Protein AF-A0A235FKA4-F1 (afdb_monomer_lite)

Secondary structure (DSSP, 8-state):
--HHHHHHHHHHHHHGGGS---HHHHHHHHS--HHHHHHHHT-------

Sequence (49 aa):
MNREDRHLIRFVMTWEPYDEAAAGELFVTFGMTPDRYLPRLRLPRRVRA

Foldseek 3Di:
DDPVLVVLVVQCVVCVVVVDPPQVNCCVPPVDGPVVSVVSVPPDDPPDD

Radius of gyration: 11.48 Å; chains: 1; bounding box: 32×23×19 Å

pLDDT: mean 71.72, std 11.66, range [37.34, 85.12]

Structure (mmCIF, N/CA/C/O backbone):
data_AF-A0A235FKA4-F1
#
_entry.id   AF-A0A235FKA4-F1
#
loop_
_atom_site.group_PDB
_atom_site.id
_atom_site.type_symbol
_atom_site.label_atom_id
_atom_site.label_alt_id
_atom_site.label_comp_id
_atom_site.label_asym_id
_atom_site.label_entity_id
_atom_site.label_seq_id
_atom_site.pdbx_PDB_ins_code
_atom_site.Cartn_x
_atom_site.Cartn_y
_atom_site.Cartn_z
_atom_site.occupancy
_atom_site.B_iso_or_equiv
_atom_site.auth_seq_id
_atom_site.auth_comp_id
_atom_site.auth_asym_id
_atom_site.auth_atom_id
_atom_site.pdbx_PDB_model_num
ATOM 1 N N . MET A 1 1 ? 19.344 -0.809 -5.132 1.00 60.25 1 MET A N 1
ATOM 2 C CA . MET A 1 1 ? 18.028 -0.700 -4.476 1.00 60.25 1 MET A CA 1
ATOM 3 C C . MET A 1 1 ? 17.901 0.718 -3.959 1.00 60.25 1 MET A C 1
ATOM 5 O O . MET A 1 1 ? 18.730 1.124 -3.143 1.00 60.25 1 MET A O 1
ATOM 9 N N . ASN A 1 2 ? 16.975 1.493 -4.518 1.00 80.25 2 ASN A N 1
ATOM 10 C CA . ASN A 1 2 ? 16.762 2.889 -4.146 1.00 80.25 2 ASN A CA 1
ATOM 11 C C . ASN A 1 2 ? 16.245 2.979 -2.690 1.00 80.25 2 ASN A C 1
ATOM 13 O O . ASN A 1 2 ? 15.807 1.985 -2.102 1.00 80.25 2 ASN A O 1
ATOM 17 N N . ARG A 1 3 ? 16.329 4.156 -2.058 1.00 78.25 3 ARG A N 1
ATOM 18 C CA . ARG A 1 3 ? 15.750 4.396 -0.722 1.00 78.25 3 ARG A CA 1
ATOM 19 C C . ARG A 1 3 ? 14.240 4.137 -0.721 1.00 78.25 3 ARG A C 1
ATOM 21 O O . ARG A 1 3 ? 13.732 3.571 0.240 1.00 78.25 3 ARG A O 1
ATOM 28 N N . GLU A 1 4 ? 13.578 4.493 -1.815 1.00 77.12 4 GLU A N 1
ATOM 29 C CA . GLU A 1 4 ? 12.155 4.255 -2.054 1.00 77.12 4 GLU A CA 1
ATOM 30 C C . GLU A 1 4 ? 11.826 2.752 -2.091 1.00 77.12 4 GLU A C 1
ATOM 32 O O . GLU A 1 4 ? 10.980 2.302 -1.328 1.00 77.12 4 GLU A O 1
ATOM 37 N N . ASP A 1 5 ? 12.588 1.946 -2.840 1.00 75.56 5 ASP A N 1
ATOM 38 C CA . ASP A 1 5 ? 12.418 0.481 -2.889 1.00 75.56 5 ASP A CA 1
ATOM 39 C C . ASP A 1 5 ? 12.547 -0.169 -1.504 1.00 75.56 5 ASP A C 1
ATOM 41 O O . ASP A 1 5 ? 11.775 -1.052 -1.136 1.00 75.56 5 ASP A O 1
ATOM 45 N N . ARG A 1 6 ? 13.518 0.286 -0.697 1.00 81.56 6 ARG A N 1
ATOM 46 C CA . ARG A 1 6 ? 13.689 -0.195 0.686 1.00 81.56 6 ARG A CA 1
ATOM 47 C C . ARG A 1 6 ? 12.486 0.130 1.563 1.00 81.56 6 ARG A C 1
ATOM 49 O O . ARG A 1 6 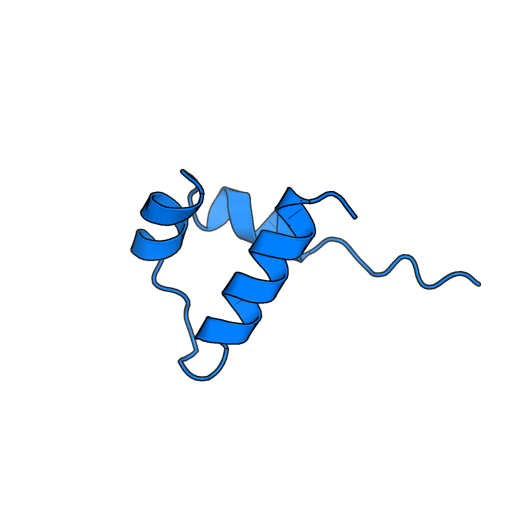? 12.150 -0.666 2.437 1.00 81.56 6 ARG A O 1
ATOM 56 N N . HIS A 1 7 ? 11.877 1.291 1.355 1.00 83.19 7 HIS A N 1
ATOM 57 C CA . HIS A 1 7 ? 10.695 1.703 2.099 1.00 83.19 7 HIS A CA 1
ATOM 58 C C . HIS A 1 7 ? 9.473 0.869 1.693 1.00 83.19 7 HIS A C 1
ATOM 60 O O . HIS A 1 7 ? 8.759 0.382 2.564 1.00 83.19 7 HIS A O 1
ATOM 66 N N . LEU A 1 8 ? 9.313 0.606 0.392 1.00 78.50 8 LEU A N 1
ATOM 67 C CA . LEU A 1 8 ? 8.249 -0.243 -0.152 1.00 78.50 8 LEU A CA 1
ATOM 68 C C . LEU A 1 8 ? 8.330 -1.683 0.376 1.00 78.50 8 LEU A C 1
ATOM 70 O O . LEU A 1 8 ? 7.314 -2.236 0.785 1.00 78.50 8 LEU A O 1
ATOM 74 N N . ILE A 1 9 ? 9.528 -2.277 0.417 1.00 79.12 9 ILE A N 1
ATOM 75 C CA . ILE A 1 9 ? 9.729 -3.644 0.931 1.00 79.12 9 ILE A CA 1
ATOM 76 C C . ILE A 1 9 ? 9.392 -3.731 2.421 1.00 79.12 9 ILE A C 1
ATOM 78 O O . ILE A 1 9 ? 8.705 -4.659 2.840 1.00 79.12 9 ILE A O 1
ATOM 82 N N . ARG A 1 10 ? 9.852 -2.764 3.227 1.00 82.19 10 ARG A N 1
ATOM 83 C CA . ARG A 1 10 ? 9.520 -2.724 4.661 1.00 82.19 10 ARG A CA 1
ATOM 84 C C . ARG A 1 10 ? 8.021 -2.596 4.886 1.00 82.19 10 ARG A C 1
ATOM 86 O O . ARG A 1 10 ? 7.500 -3.241 5.781 1.00 82.19 10 ARG A O 1
ATOM 93 N N . PHE A 1 11 ? 7.352 -1.798 4.061 1.00 81.44 11 PHE A N 1
ATOM 94 C CA . PHE A 1 11 ? 5.907 -1.661 4.110 1.00 81.44 11 PHE A CA 1
ATOM 95 C C . PHE A 1 11 ? 5.207 -3.002 3.839 1.00 81.44 11 PHE A C 1
ATOM 97 O O . PHE A 1 11 ? 4.405 -3.402 4.671 1.00 81.44 11 PHE A O 1
ATOM 104 N N . VAL A 1 12 ? 5.568 -3.757 2.786 1.00 77.31 12 VAL A N 1
ATOM 105 C CA . VAL A 1 12 ? 5.012 -5.118 2.571 1.00 77.31 12 VAL A CA 1
ATOM 106 C C . VAL A 1 12 ? 5.203 -5.992 3.800 1.00 77.31 12 VAL A C 1
ATOM 108 O O . VAL A 1 12 ? 4.258 -6.621 4.249 1.00 77.31 12 VAL A O 1
ATOM 111 N N . MET A 1 13 ? 6.421 -6.030 4.346 1.00 78.38 13 MET A N 1
ATOM 112 C CA . MET A 1 13 ? 6.748 -6.910 5.470 1.00 78.38 13 MET A CA 1
ATOM 113 C C . MET A 1 13 ? 5.918 -6.607 6.722 1.00 78.38 13 MET A C 1
ATOM 115 O O . MET A 1 13 ? 5.629 -7.518 7.486 1.00 78.38 13 MET A O 1
ATOM 119 N N . THR A 1 14 ? 5.518 -5.351 6.930 1.00 80.38 14 THR A N 1
ATOM 120 C CA . THR A 1 14 ? 4.615 -4.973 8.028 1.00 80.38 14 THR A CA 1
ATOM 121 C C . THR A 1 14 ? 3.199 -5.516 7.828 1.00 80.38 14 THR A C 1
ATOM 123 O O . THR A 1 14 ? 2.527 -5.837 8.804 1.00 80.38 14 THR A O 1
ATOM 126 N N . TRP A 1 15 ? 2.746 -5.607 6.578 1.00 73.94 15 TRP A N 1
ATOM 127 C CA . TRP A 1 15 ? 1.378 -5.991 6.227 1.00 73.94 15 TRP A CA 1
ATOM 128 C C . TRP A 1 15 ? 1.225 -7.462 5.817 1.00 73.94 15 TRP A C 1
ATOM 130 O O . TRP A 1 15 ? 0.102 -7.940 5.728 1.00 73.94 15 TRP A O 1
ATOM 140 N N . GLU A 1 16 ? 2.327 -8.187 5.616 1.00 70.19 16 GLU A N 1
ATOM 141 C CA . GLU A 1 16 ? 2.349 -9.613 5.254 1.00 70.19 16 GLU A CA 1
ATOM 142 C C . GLU A 1 16 ? 1.525 -10.511 6.197 1.00 70.19 16 GLU A C 1
ATOM 144 O O . GLU A 1 16 ? 0.780 -11.344 5.685 1.00 70.19 16 GLU A O 1
ATOM 149 N N . PRO A 1 17 ? 1.505 -10.293 7.530 1.00 75.62 17 PRO A N 1
ATOM 150 C CA . PRO A 1 17 ? 0.652 -11.072 8.434 1.00 75.62 17 PRO A CA 1
ATOM 151 C C . PRO A 1 17 ? -0.853 -10.823 8.272 1.00 75.62 17 PRO A C 1
ATOM 153 O O . PRO A 1 17 ? -1.657 -11.560 8.838 1.00 75.62 17 PRO A O 1
ATOM 156 N N . TYR A 1 18 ? -1.238 -9.757 7.569 1.00 73.25 18 TYR A N 1
ATOM 157 C CA . TYR A 1 18 ? -2.625 -9.321 7.410 1.00 73.25 18 TYR A CA 1
ATOM 158 C C . TYR A 1 18 ? -3.171 -9.616 6.004 1.00 73.25 18 TYR A C 1
ATOM 160 O O . TYR A 1 18 ? -4.225 -9.091 5.652 1.00 73.25 18 TYR A O 1
ATOM 168 N N . ASP A 1 19 ? -2.457 -10.442 5.224 1.00 59.88 19 ASP A N 1
ATOM 169 C CA . ASP A 1 19 ? -2.709 -10.852 3.828 1.00 59.88 19 ASP A CA 1
ATOM 170 C C . ASP A 1 19 ? -2.769 -9.707 2.796 1.00 59.88 19 ASP A C 1
ATOM 172 O O . ASP A 1 19 ? -2.455 -9.915 1.625 1.00 59.88 19 ASP A O 1
ATOM 176 N N . GLU A 1 20 ? -3.087 -8.473 3.197 1.00 59.41 20 GLU A N 1
ATOM 177 C CA . GLU A 1 20 ? -3.182 -7.325 2.303 1.00 59.41 20 GLU A CA 1
ATOM 178 C C . GLU A 1 20 ? -2.788 -6.023 3.015 1.00 59.41 20 GLU A C 1
ATOM 180 O O . GLU A 1 20 ? -3.396 -5.600 4.000 1.00 59.41 20 GLU A O 1
ATOM 185 N N . ALA A 1 21 ? -1.801 -5.308 2.463 1.00 61.62 21 ALA A N 1
ATOM 186 C CA . ALA A 1 21 ? -1.710 -3.878 2.718 1.00 61.62 21 ALA A CA 1
ATOM 187 C C . ALA A 1 21 ? -2.905 -3.224 2.022 1.00 61.62 21 ALA A C 1
ATOM 189 O O . ALA A 1 21 ? -2.982 -3.247 0.790 1.00 61.62 21 ALA A O 1
ATOM 190 N N . ALA A 1 22 ? -3.837 -2.664 2.797 1.00 68.94 22 ALA A N 1
ATOM 191 C CA . ALA A 1 22 ? -5.036 -2.047 2.249 1.00 68.94 22 ALA A CA 1
ATOM 192 C C . ALA A 1 22 ? -4.642 -1.061 1.138 1.00 68.94 22 ALA A C 1
ATOM 194 O O . ALA A 1 22 ? -3.801 -0.186 1.343 1.00 68.94 22 ALA A O 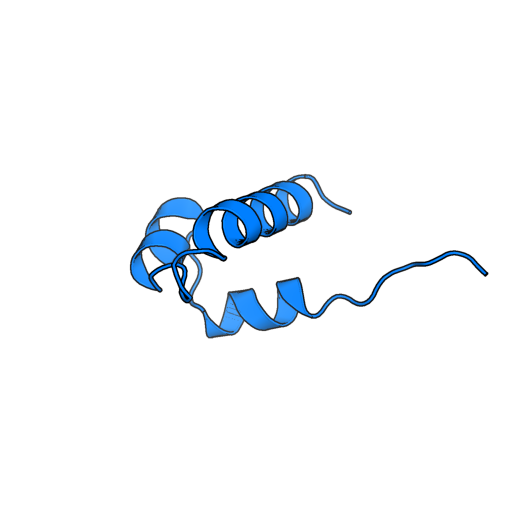1
ATOM 195 N N . ALA A 1 23 ? -5.238 -1.186 -0.050 1.00 66.31 23 ALA A N 1
ATOM 196 C CA . ALA A 1 23 ? -4.946 -0.322 -1.198 1.00 66.31 23 ALA A CA 1
ATOM 197 C C . ALA A 1 23 ? -5.001 1.185 -0.857 1.00 66.31 23 ALA A C 1
ATOM 199 O O . ALA A 1 23 ? -4.300 1.990 -1.472 1.00 66.31 23 ALA A O 1
ATOM 200 N N . GLY A 1 24 ? -5.789 1.555 0.160 1.00 68.69 24 GLY A N 1
ATOM 201 C CA . GLY A 1 24 ? -5.814 2.899 0.735 1.00 68.69 24 GLY A CA 1
ATOM 202 C C . GLY A 1 24 ? -4.499 3.318 1.401 1.00 68.69 24 GLY A C 1
ATOM 203 O O . GLY A 1 24 ? -4.026 4.422 1.155 1.00 68.69 24 GLY A O 1
ATOM 204 N N . GLU A 1 25 ? -3.852 2.443 2.167 1.00 77.25 25 GLU A N 1
ATOM 205 C CA . GLU A 1 25 ? -2.583 2.727 2.856 1.00 77.25 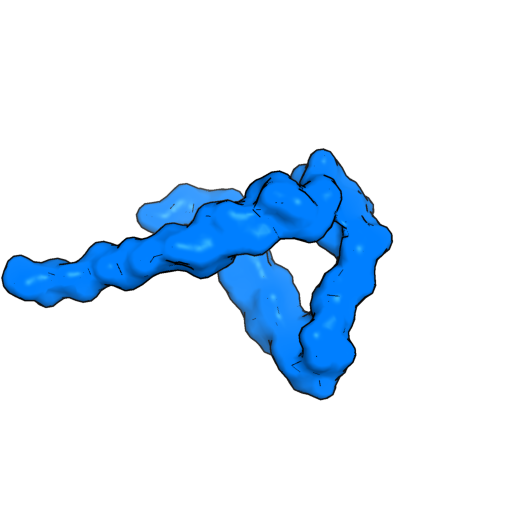25 GLU A CA 1
ATOM 206 C C . GLU A 1 25 ? -1.420 2.922 1.877 1.00 77.25 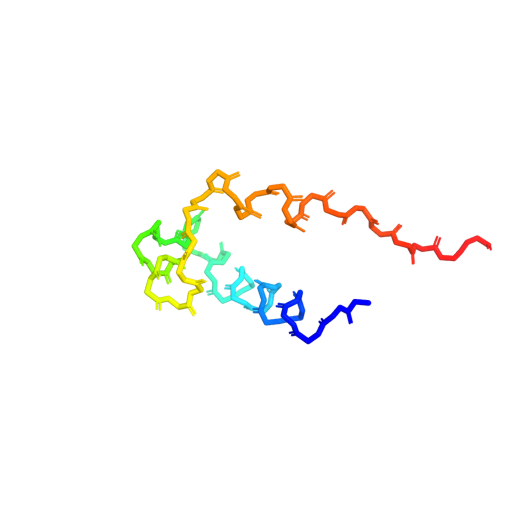25 GLU A C 1
ATOM 208 O O . GLU A 1 25 ? -0.559 3.782 2.082 1.00 77.25 25 GLU A O 1
ATOM 213 N N . LEU A 1 26 ? -1.420 2.181 0.763 1.00 78.62 26 LEU A N 1
ATOM 214 C CA . LEU A 1 26 ? -0.475 2.397 -0.338 1.00 78.62 26 LEU A CA 1
ATOM 215 C C . LEU A 1 26 ? -0.638 3.785 -0.962 1.00 78.62 26 LEU A C 1
ATOM 217 O O . LEU A 1 26 ? 0.352 4.467 -1.246 1.00 78.62 26 LEU A O 1
ATOM 221 N N . PHE A 1 27 ? -1.885 4.218 -1.139 1.00 77.50 27 PHE A N 1
ATOM 222 C CA . PHE A 1 27 ? -2.187 5.533 -1.684 1.00 77.50 27 PHE A CA 1
ATOM 223 C C . PHE A 1 27 ? -1.794 6.652 -0.714 1.00 77.50 27 PHE A C 1
ATOM 225 O O . PHE A 1 27 ? -1.153 7.613 -1.131 1.00 77.50 27 PHE A O 1
ATOM 232 N N . VAL A 1 28 ? -2.096 6.507 0.57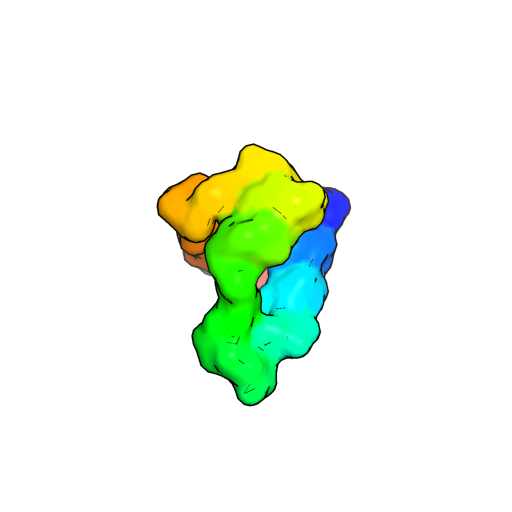8 1.00 82.12 28 VAL A N 1
ATOM 233 C CA . VAL A 1 28 ? -1.741 7.495 1.612 1.00 82.12 28 VAL A CA 1
ATOM 234 C C . VAL A 1 28 ? -0.223 7.601 1.792 1.00 82.12 28 VAL A C 1
ATOM 236 O O . VAL A 1 28 ? 0.313 8.704 1.863 1.00 82.12 28 VAL A O 1
ATOM 239 N N . THR A 1 29 ? 0.484 6.469 1.830 1.00 82.44 29 THR A N 1
ATOM 240 C CA . THR A 1 29 ? 1.918 6.436 2.164 1.00 82.44 29 THR A CA 1
ATOM 241 C C . THR A 1 29 ? 2.815 6.764 0.971 1.00 82.44 29 THR A C 1
ATOM 243 O O . THR A 1 29 ? 3.858 7.400 1.134 1.00 82.44 29 THR A O 1
ATOM 246 N N . PHE A 1 30 ? 2.438 6.325 -0.233 1.00 82.44 30 PHE A N 1
ATOM 247 C CA . PHE A 1 30 ? 3.291 6.419 -1.423 1.00 82.44 30 PHE A CA 1
ATOM 248 C C . PHE A 1 30 ? 2.666 7.217 -2.572 1.00 82.44 30 PHE A C 1
ATOM 250 O O . PHE A 1 30 ? 3.343 7.453 -3.572 1.00 82.44 30 PHE A O 1
ATOM 257 N N . GLY A 1 31 ? 1.397 7.631 -2.472 1.00 85.12 31 GLY A N 1
ATOM 258 C CA . GLY A 1 31 ? 0.684 8.286 -3.575 1.00 85.12 31 GLY A CA 1
ATOM 259 C C . GLY A 1 31 ? 0.467 7.355 -4.771 1.00 85.12 31 GLY A C 1
ATOM 260 O O . GLY A 1 31 ? 0.458 7.803 -5.919 1.00 85.12 31 GLY A O 1
ATOM 261 N N . MET A 1 32 ? 0.379 6.043 -4.530 1.00 83.44 32 MET A N 1
ATOM 262 C CA . MET A 1 32 ? 0.374 5.019 -5.577 1.00 83.44 32 MET A CA 1
ATOM 263 C C . MET A 1 32 ? -0.812 4.073 -5.450 1.00 83.44 32 MET A C 1
ATOM 265 O O . MET A 1 32 ? -1.253 3.745 -4.355 1.00 83.44 32 MET A O 1
ATOM 269 N N . THR A 1 33 ? -1.288 3.593 -6.597 1.00 82.50 33 THR A N 1
ATOM 270 C CA . THR A 1 33 ? -2.266 2.506 -6.666 1.00 82.50 33 THR A CA 1
ATOM 271 C C . THR A 1 33 ? -1.568 1.140 -6.634 1.00 82.50 33 THR A C 1
ATOM 273 O O . THR A 1 33 ? -0.401 1.044 -7.041 1.00 82.50 33 THR A O 1
ATOM 276 N N . PRO A 1 34 ? -2.272 0.066 -6.228 1.00 77.06 34 PRO A N 1
ATOM 277 C CA . PRO A 1 34 ? -1.750 -1.301 -6.276 1.00 77.06 34 PRO A CA 1
ATOM 278 C C . PRO A 1 34 ? -1.175 -1.694 -7.648 1.00 77.06 34 PRO A C 1
ATOM 280 O O . PRO A 1 34 ? -0.096 -2.282 -7.717 1.00 77.06 34 PRO A O 1
ATOM 283 N N . ASP A 1 35 ? -1.804 -1.279 -8.751 1.00 80.88 35 ASP A N 1
ATOM 284 C CA . ASP A 1 35 ? -1.339 -1.570 -10.119 1.00 80.88 35 ASP A CA 1
ATOM 285 C C . ASP A 1 35 ? 0.033 -0.971 -10.450 1.00 80.88 35 ASP A C 1
ATOM 287 O O . ASP A 1 35 ? 0.795 -1.537 -11.230 1.00 80.88 35 ASP A O 1
ATOM 291 N N . ARG A 1 36 ? 0.377 0.177 -9.851 1.00 79.06 36 ARG A N 1
ATOM 292 C CA . ARG A 1 36 ? 1.709 0.801 -9.986 1.00 7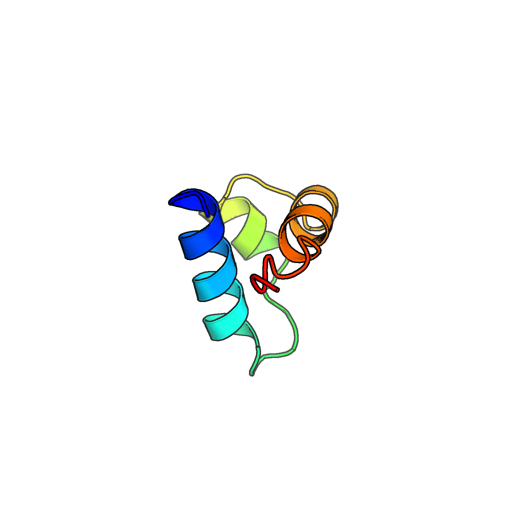9.06 36 ARG A CA 1
ATOM 293 C C . ARG A 1 36 ? 2.712 0.278 -8.960 1.00 79.06 36 ARG A C 1
ATOM 295 O O . ARG A 1 36 ? 3.915 0.517 -9.095 1.00 79.06 36 ARG A O 1
ATOM 302 N N . TYR A 1 37 ? 2.221 -0.406 -7.935 1.00 76.44 37 TYR A N 1
ATOM 303 C CA . TYR A 1 37 ? 2.994 -0.919 -6.815 1.00 76.44 37 TYR A CA 1
ATOM 304 C C . TYR A 1 37 ? 3.487 -2.350 -7.054 1.00 76.44 37 TYR A C 1
ATOM 306 O O . TYR A 1 37 ? 4.685 -2.617 -6.944 1.00 76.44 37 TYR A O 1
ATOM 314 N N . LEU A 1 38 ? 2.601 -3.257 -7.471 1.00 74.88 38 LEU A N 1
ATOM 315 C CA . LEU A 1 38 ? 2.929 -4.664 -7.730 1.00 74.88 38 LEU A CA 1
ATOM 316 C C . LEU A 1 38 ? 4.090 -4.851 -8.732 1.00 74.88 38 LEU A C 1
ATOM 318 O O . LEU A 1 38 ? 4.967 -5.678 -8.470 1.00 74.88 38 LEU A O 1
ATOM 322 N N . PRO A 1 39 ? 4.197 -4.075 -9.832 1.00 78.19 39 PRO A N 1
ATOM 323 C CA . PRO A 1 39 ? 5.339 -4.169 -10.741 1.00 78.19 39 PRO A CA 1
ATOM 324 C C . PRO A 1 39 ? 6.674 -3.771 -10.098 1.00 78.19 39 PRO A C 1
ATOM 326 O O . PRO A 1 39 ? 7.713 -4.294 -10.494 1.00 78.19 39 PRO A O 1
ATOM 329 N N . ARG A 1 40 ? 6.666 -2.883 -9.093 1.00 72.00 40 ARG A N 1
ATOM 330 C CA . ARG A 1 40 ? 7.876 -2.492 -8.347 1.00 72.00 40 ARG A CA 1
ATOM 331 C C . ARG A 1 40 ? 8.324 -3.574 -7.369 1.00 72.00 40 ARG A C 1
ATOM 333 O O . ARG A 1 40 ? 9.523 -3.758 -7.184 1.00 72.00 40 ARG A O 1
ATOM 340 N N . LEU A 1 41 ? 7.382 -4.322 -6.793 1.00 69.00 41 LEU A N 1
ATOM 341 C CA . LEU A 1 41 ? 7.688 -5.495 -5.966 1.00 69.00 41 LEU A CA 1
ATOM 342 C C . LEU A 1 41 ? 8.211 -6.680 -6.782 1.00 69.00 41 LEU A C 1
ATOM 344 O O . LEU A 1 41 ? 8.995 -7.479 -6.277 1.00 69.00 41 LEU A O 1
ATOM 348 N N . ARG A 1 42 ? 7.813 -6.783 -8.055 1.00 66.56 42 ARG A N 1
ATOM 349 C CA . ARG A 1 42 ? 8.258 -7.836 -8.978 1.00 66.56 42 ARG A CA 1
ATOM 350 C C . ARG A 1 42 ? 9.699 -7.686 -9.471 1.00 66.56 42 ARG A C 1
ATOM 352 O O . ARG A 1 42 ? 10.116 -8.509 -10.280 1.00 66.56 42 ARG A O 1
ATOM 359 N N . LEU A 1 43 ? 10.470 -6.697 -9.005 1.00 55.06 43 LEU A N 1
ATOM 360 C CA . LEU A 1 43 ? 11.903 -6.605 -9.301 1.00 55.06 43 LEU A CA 1
ATOM 361 C C . LEU A 1 43 ? 12.628 -7.871 -8.801 1.00 55.06 43 LEU A C 1
ATOM 363 O O . LEU A 1 43 ? 12.775 -8.057 -7.590 1.00 55.06 43 LEU A O 1
ATOM 367 N N . PRO A 1 44 ? 13.123 -8.742 -9.700 1.00 51.38 44 PRO A N 1
ATOM 368 C CA . PRO A 1 44 ? 13.838 -9.937 -9.295 1.00 51.38 44 PRO A CA 1
ATOM 369 C C . PRO A 1 44 ? 15.213 -9.551 -8.748 1.00 51.38 44 PRO A C 1
ATOM 371 O O . PRO A 1 44 ? 15.958 -8.781 -9.359 1.00 51.38 44 PRO A O 1
ATOM 374 N N . ARG A 1 45 ? 15.543 -10.126 -7.589 1.00 51.69 45 ARG A N 1
ATOM 375 C CA . ARG A 1 45 ? 16.892 -10.389 -7.065 1.00 51.69 45 ARG A CA 1
ATOM 376 C C . ARG A 1 45 ? 18.003 -10.200 -8.114 1.00 51.69 45 ARG A C 1
ATOM 378 O O . ARG A 1 45 ? 18.261 -11.095 -8.912 1.00 51.69 45 ARG A O 1
ATOM 385 N N . ARG A 1 46 ? 18.793 -9.124 -8.007 1.00 46.53 46 ARG A N 1
ATOM 386 C CA . ARG A 1 46 ? 20.218 -9.221 -8.370 1.00 46.53 46 ARG A CA 1
ATOM 387 C C . ARG A 1 46 ? 20.916 -10.031 -7.277 1.00 46.53 46 ARG A C 1
ATOM 389 O O . ARG A 1 46 ? 21.573 -9.468 -6.405 1.00 46.53 46 ARG A O 1
ATOM 396 N N . VAL A 1 47 ? 20.726 -11.351 -7.294 1.00 49.53 47 VAL A N 1
ATOM 397 C CA . VAL A 1 47 ? 21.730 -12.262 -6.739 1.00 49.53 47 VAL A CA 1
ATOM 398 C C . VAL A 1 47 ? 22.851 -12.277 -7.763 1.00 49.53 47 VAL A C 1
ATOM 400 O O . VAL A 1 47 ? 22.659 -12.667 -8.909 1.00 49.53 47 VAL A O 1
ATOM 403 N N . ARG A 1 48 ? 23.984 -11.731 -7.341 1.00 37.34 48 ARG A N 1
ATOM 404 C CA . ARG A 1 48 ? 25.273 -11.812 -8.016 1.00 37.34 48 ARG A CA 1
ATOM 405 C C . ARG A 1 48 ? 25.584 -13.303 -8.231 1.00 37.34 48 ARG A C 1
ATOM 407 O O . ARG A 1 48 ? 25.637 -14.030 -7.241 1.00 37.34 48 ARG A O 1
ATOM 414 N N . ALA A 1 49 ? 25.707 -13.728 -9.485 1.00 45.94 49 ALA A N 1
ATOM 415 C CA . ALA A 1 49 ? 26.490 -14.907 -9.845 1.00 45.94 49 ALA A CA 1
ATOM 416 C C . ALA A 1 49 ? 27.951 -14.475 -10.016 1.00 45.94 49 ALA A C 1
ATOM 418 O O . ALA A 1 49 ? 28.155 -13.300 -10.415 1.00 45.94 49 ALA A O 1
#